Protein AF-A0A3N5UBA2-F1 (afdb_monomer_lite)

Foldseek 3Di:
DDDDPPPQDPQCNPPPCLSVVLVVVLVVVLVVVVVVLVVVLVVCVVVVPCVPVVVPDPDDPVVVVCVSVVVSVVVNVVSVCVSVVCCCVVRVD

Secondary structure (DSSP, 8-state):
---------SS-TT--THHHHHHHHHHHHHHHHHHHHHHHHHHHHHHTTHHHHTTSS---HHHHHHHHHHHHHHHHHHHHHHHHHHHHHHH--

pLDDT: mean 72.82, std 11.84, range [47.38, 89.75]

Radius of gyration: 23.04 Å; chains: 1; bounding box: 69×18×57 Å

Sequence (93 aa):
MPLEARIRVWFNPELKSKNFIIPGLTGVIMMAICSVMTALSVSKEKESGTLEQLISTPITSLELLLGKLLPYLAVGLVDLALVVGAAVLIFDV

Structure (mmCIF, N/CA/C/O backbone):
data_AF-A0A3N5UBA2-F1
#
_entry.id   AF-A0A3N5UBA2-F1
#
loop_
_atom_site.group_PDB
_atom_site.id
_atom_site.type_symbol
_atom_site.label_atom_id
_atom_site.label_alt_id
_atom_site.label_comp_id
_atom_site.label_asym_id
_atom_site.label_entity_id
_atom_site.label_seq_id
_atom_site.pdbx_PDB_ins_code
_atom_site.Cartn_x
_atom_site.Cartn_y
_atom_site.Cartn_z
_atom_site.occupancy
_atom_site.B_iso_or_equiv
_atom_site.auth_seq_id
_atom_site.auth_comp_id
_atom_site.auth_asym_id
_atom_site.auth_atom_id
_atom_site.pdbx_PDB_model_num
ATOM 1 N N . MET A 1 1 ? 45.817 -0.835 -27.855 1.00 47.38 1 MET A N 1
ATOM 2 C CA . MET A 1 1 ? 44.439 -1.175 -28.268 1.00 47.38 1 MET A CA 1
ATOM 3 C C . MET A 1 1 ? 43.509 -0.442 -27.311 1.00 47.38 1 M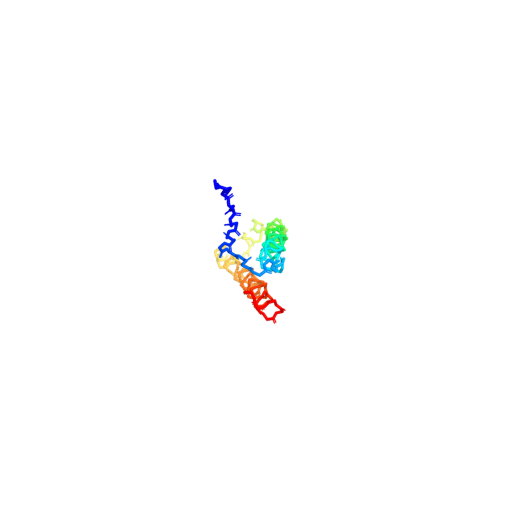ET A C 1
ATOM 5 O O . MET A 1 1 ? 43.641 -0.698 -26.119 1.00 47.38 1 MET A O 1
ATOM 9 N N . PRO A 1 2 ? 42.693 0.534 -27.746 1.00 62.81 2 PRO A N 1
ATOM 10 C CA . PRO A 1 2 ? 41.784 1.215 -26.829 1.00 62.81 2 PRO A CA 1
ATOM 11 C C . PRO A 1 2 ? 40.676 0.244 -26.399 1.00 62.81 2 PRO A C 1
ATOM 13 O O . PRO A 1 2 ? 40.112 -0.473 -27.221 1.00 62.81 2 PRO A O 1
ATOM 16 N N . LEU A 1 3 ? 40.419 0.181 -25.095 1.00 60.91 3 LEU A N 1
ATOM 17 C CA . LEU A 1 3 ? 39.336 -0.602 -24.507 1.00 60.91 3 LEU A CA 1
ATOM 18 C C . LEU A 1 3 ? 38.014 0.136 -24.754 1.00 60.91 3 LEU A C 1
ATOM 20 O O . LEU A 1 3 ? 37.744 1.152 -24.117 1.00 60.91 3 LEU A O 1
ATOM 24 N N . GLU A 1 4 ? 37.191 -0.362 -25.677 1.00 64.06 4 GLU A N 1
ATOM 25 C CA . GLU A 1 4 ? 35.808 0.095 -25.825 1.00 64.06 4 GLU A CA 1
ATOM 26 C C . GLU A 1 4 ? 34.973 -0.448 -24.660 1.00 64.06 4 GLU A C 1
ATOM 28 O O . GLU A 1 4 ? 34.598 -1.623 -24.617 1.00 64.06 4 GLU A O 1
ATOM 33 N N . ALA A 1 5 ? 34.686 0.411 -23.683 1.00 64.31 5 ALA A N 1
ATOM 34 C CA . ALA A 1 5 ? 33.772 0.095 -22.597 1.00 64.31 5 ALA A CA 1
ATOM 35 C C . ALA A 1 5 ? 32.338 -0.006 -23.147 1.00 64.31 5 ALA A C 1
ATOM 37 O O . ALA A 1 5 ? 31.604 0.979 -23.213 1.00 64.31 5 ALA A O 1
ATOM 38 N N . ARG A 1 6 ? 31.917 -1.211 -23.553 1.00 63.12 6 ARG A N 1
ATOM 39 C CA . ARG A 1 6 ? 30.507 -1.491 -23.851 1.00 63.12 6 ARG A CA 1
ATOM 40 C C . ARG A 1 6 ? 29.715 -1.526 -22.546 1.00 63.12 6 ARG A C 1
ATOM 42 O O . ARG A 1 6 ? 29.666 -2.547 -21.862 1.00 63.12 6 ARG A O 1
ATOM 49 N N . ILE A 1 7 ? 29.079 -0.407 -22.212 1.00 65.62 7 ILE A N 1
ATOM 50 C CA . ILE A 1 7 ? 28.117 -0.321 -21.111 1.00 65.62 7 ILE A CA 1
ATOM 51 C C . ILE A 1 7 ? 26.907 -1.181 -21.491 1.00 65.62 7 ILE A C 1
ATOM 53 O O . ILE A 1 7 ? 26.091 -0.803 -22.328 1.00 65.62 7 ILE A O 1
ATOM 57 N N . ARG A 1 8 ? 26.812 -2.380 -20.910 1.00 60.47 8 ARG A N 1
ATOM 58 C CA . ARG A 1 8 ? 25.650 -3.257 -21.062 1.00 60.47 8 ARG A CA 1
ATOM 59 C C . ARG A 1 8 ? 24.716 -2.994 -19.889 1.00 60.47 8 ARG A C 1
ATOM 61 O O . ARG A 1 8 ? 25.044 -3.341 -18.761 1.00 60.47 8 ARG A O 1
ATOM 68 N N . VAL A 1 9 ? 23.575 -2.362 -20.145 1.00 61.47 9 VAL A N 1
ATOM 69 C CA . VAL A 1 9 ? 22.534 -2.134 -19.134 1.00 61.47 9 VAL A CA 1
ATOM 70 C C . VAL A 1 9 ? 21.676 -3.398 -19.051 1.00 61.47 9 VAL A C 1
ATOM 72 O O . VAL A 1 9 ? 20.952 -3.713 -19.989 1.00 61.47 9 VAL A O 1
ATOM 75 N N . TRP A 1 10 ? 21.786 -4.155 -17.955 1.00 61.50 10 TRP A N 1
ATOM 76 C CA . TRP A 1 10 ? 21.110 -5.457 -17.810 1.00 61.50 10 TRP A CA 1
ATOM 77 C C . TRP A 1 10 ? 19.601 -5.327 -17.559 1.00 61.50 10 TRP A C 1
ATOM 79 O O . TRP A 1 10 ? 18.841 -6.184 -17.989 1.00 61.50 10 TRP A O 1
ATOM 89 N N . PHE A 1 11 ? 19.165 -4.246 -16.905 1.00 56.66 11 PHE A N 1
ATOM 90 C CA . PHE A 1 11 ? 17.769 -4.053 -16.487 1.00 56.66 11 PHE A CA 1
ATOM 91 C C . PHE A 1 11 ? 16.919 -3.204 -17.451 1.00 56.66 11 PHE A C 1
ATOM 93 O O . PHE A 1 11 ? 15.719 -3.073 -17.235 1.00 56.66 11 PHE A O 1
ATOM 100 N N . ASN A 1 12 ? 17.508 -2.635 -18.515 1.00 61.94 12 ASN A N 1
ATOM 101 C CA . ASN A 1 12 ? 16.775 -1.910 -19.564 1.00 61.94 12 ASN A CA 1
ATOM 102 C C . ASN A 1 12 ? 17.636 -1.706 -20.832 1.00 61.94 12 ASN A C 1
ATOM 104 O O . ASN A 1 12 ? 18.130 -0.600 -21.076 1.00 61.94 12 ASN A O 1
ATOM 108 N N . PRO A 1 13 ? 17.859 -2.760 -21.635 1.00 58.91 13 PRO A N 1
ATOM 109 C CA . PRO A 1 13 ? 18.698 -2.678 -22.830 1.00 58.91 13 PRO A CA 1
ATOM 110 C C . PRO A 1 13 ? 18.146 -1.727 -23.909 1.00 58.91 13 PRO A C 1
ATOM 112 O O . PRO A 1 13 ? 18.919 -1.247 -24.732 1.00 58.91 13 PRO A O 1
ATOM 115 N N . GLU A 1 14 ? 16.844 -1.413 -23.879 1.00 62.78 14 GLU A N 1
ATOM 116 C CA . GLU A 1 14 ? 16.189 -0.445 -24.776 1.00 62.78 14 GLU A CA 1
ATOM 117 C C . GLU A 1 14 ? 16.132 0.988 -24.206 1.00 62.78 14 GLU A C 1
ATOM 119 O O . GLU A 1 14 ? 15.600 1.879 -24.863 1.00 62.78 14 GLU A O 1
ATOM 124 N N . LEU A 1 15 ? 16.642 1.225 -22.986 1.00 60.00 15 LEU A N 1
ATOM 125 C CA . LEU A 1 15 ? 16.587 2.519 -22.280 1.00 60.00 15 LEU A CA 1
ATOM 126 C C . LEU A 1 15 ? 15.180 3.155 -22.243 1.00 60.00 15 LEU A C 1
ATOM 128 O O . LEU A 1 15 ? 15.035 4.376 -22.169 1.00 60.00 15 LEU A O 1
ATOM 132 N N . LYS A 1 16 ? 14.115 2.342 -22.247 1.00 63.41 16 LYS A N 1
ATOM 133 C CA . LYS A 1 16 ? 12.737 2.834 -22.124 1.00 63.41 16 LYS A CA 1
ATOM 134 C C . LYS A 1 16 ? 12.522 3.391 -20.718 1.00 63.41 16 LYS A C 1
ATOM 136 O O . LYS A 1 16 ? 12.369 2.624 -19.769 1.00 63.41 16 LYS A O 1
ATOM 141 N N . SER A 1 17 ? 12.485 4.717 -20.572 1.00 65.31 17 SER A N 1
ATOM 142 C CA . SER A 1 17 ? 12.294 5.417 -19.284 1.00 65.31 17 SER A CA 1
ATOM 143 C C . SER A 1 17 ? 11.048 4.948 -18.521 1.00 65.31 17 SER A C 1
ATOM 145 O O . SER A 1 17 ? 11.009 4.988 -17.292 1.00 65.31 17 SER A O 1
ATOM 147 N N . LYS A 1 18 ? 10.065 4.430 -19.264 1.00 67.06 18 LYS A N 1
ATOM 148 C CA . LYS A 1 18 ? 8.841 3.784 -18.795 1.00 67.06 18 LYS A CA 1
ATOM 149 C C . LYS A 1 18 ? 9.091 2.726 -17.700 1.00 67.06 18 LYS A C 1
ATOM 151 O O . LYS A 1 18 ? 8.465 2.799 -16.650 1.00 67.06 18 LYS A O 1
ATOM 156 N N . ASN A 1 19 ? 10.075 1.838 -17.873 1.00 67.06 19 ASN A N 1
ATOM 157 C CA . ASN A 1 19 ? 10.345 0.738 -16.929 1.00 67.06 19 ASN A CA 1
ATOM 158 C C . ASN A 1 19 ? 11.053 1.179 -15.635 1.00 67.06 19 ASN A C 1
ATOM 160 O O . ASN A 1 19 ? 11.127 0.402 -14.690 1.00 67.06 19 ASN A O 1
ATOM 164 N N . PHE A 1 20 ? 11.568 2.412 -15.574 1.00 69.69 20 PHE A N 1
ATOM 165 C CA . PHE A 1 20 ? 12.184 2.965 -14.361 1.00 69.69 20 PHE A CA 1
ATOM 166 C C . PHE A 1 20 ? 11.242 3.900 -13.606 1.00 69.69 20 PHE A C 1
ATOM 168 O O . PHE A 1 20 ? 11.147 3.835 -12.384 1.00 69.69 20 PHE A O 1
ATOM 175 N N . ILE A 1 21 ? 10.551 4.780 -14.331 1.00 76.44 21 ILE A N 1
ATOM 176 C CA . ILE A 1 21 ? 9.735 5.836 -13.723 1.00 76.44 21 ILE A CA 1
ATOM 177 C C . ILE A 1 21 ? 8.437 5.261 -13.165 1.00 76.44 21 ILE A C 1
ATOM 179 O O . ILE A 1 21 ? 7.997 5.670 -12.094 1.00 76.44 21 ILE A O 1
ATOM 183 N N . ILE A 1 22 ? 7.831 4.303 -13.866 1.00 78.94 22 ILE A N 1
ATOM 184 C CA . ILE A 1 22 ? 6.494 3.822 -13.519 1.00 78.94 22 ILE A CA 1
ATOM 185 C C . ILE A 1 22 ? 6.480 3.057 -12.205 1.00 78.94 22 ILE A C 1
ATOM 187 O O . ILE A 1 22 ? 5.687 3.460 -11.364 1.00 78.94 22 ILE A O 1
ATOM 191 N N . PRO A 1 23 ? 7.357 2.061 -11.960 1.00 77.94 23 PRO A N 1
ATOM 192 C CA . PRO A 1 23 ? 7.377 1.362 -10.674 1.00 77.94 23 PRO A CA 1
ATOM 193 C C . PRO A 1 23 ? 7.640 2.310 -9.499 1.00 77.94 23 PRO A C 1
ATOM 195 O O . PRO A 1 23 ? 7.049 2.169 -8.429 1.00 77.94 23 PRO A O 1
ATOM 198 N N . GLY A 1 24 ? 8.508 3.309 -9.703 1.00 81.94 24 GLY A N 1
ATOM 199 C CA . GLY A 1 24 ? 8.779 4.336 -8.699 1.00 81.94 24 GLY A CA 1
ATOM 200 C C . GLY A 1 24 ?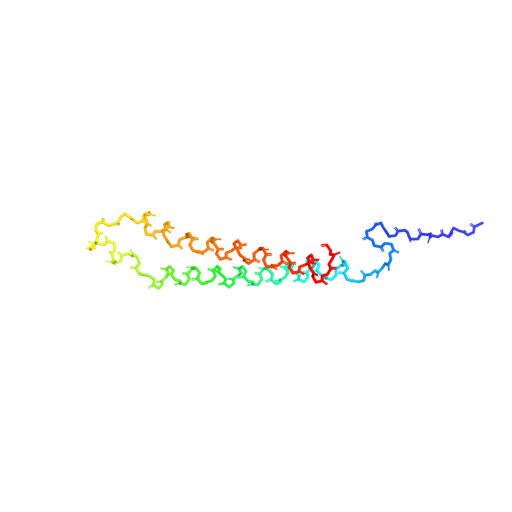 7.545 5.187 -8.403 1.00 81.94 24 GLY A C 1
ATOM 201 O O . GLY A 1 24 ? 7.212 5.413 -7.241 1.00 81.94 24 GLY A O 1
ATOM 202 N N . LEU A 1 25 ? 6.831 5.620 -9.443 1.00 83.56 25 LEU A N 1
ATOM 203 C CA . LEU A 1 25 ? 5.643 6.451 -9.295 1.00 83.56 25 LEU A CA 1
ATOM 204 C C . LEU A 1 25 ? 4.466 5.676 -8.688 1.00 83.56 25 LEU A C 1
ATOM 206 O O . LEU A 1 25 ? 3.802 6.215 -7.806 1.00 83.56 25 LEU A O 1
ATOM 210 N N . THR A 1 26 ? 4.227 4.418 -9.081 1.00 82.94 26 THR A N 1
ATOM 211 C CA . THR A 1 26 ? 3.202 3.582 -8.433 1.00 82.94 26 THR A CA 1
ATOM 212 C C . THR A 1 26 ? 3.519 3.348 -6.965 1.00 82.94 26 THR A C 1
ATOM 214 O O . THR A 1 26 ? 2.609 3.442 -6.149 1.00 82.94 26 THR A O 1
ATOM 217 N N . GLY A 1 27 ? 4.788 3.146 -6.598 1.00 84.00 27 GLY A N 1
ATOM 218 C CA . GLY A 1 27 ? 5.198 3.057 -5.195 1.00 84.00 27 GLY A CA 1
ATOM 219 C C . GLY A 1 27 ? 4.870 4.323 -4.395 1.00 84.00 27 GLY A C 1
ATOM 220 O O . GLY A 1 27 ? 4.297 4.239 -3.310 1.00 84.00 27 GLY A O 1
ATOM 221 N N . VAL A 1 28 ? 5.166 5.505 -4.945 1.00 87.56 28 VAL A N 1
ATOM 222 C CA . VAL A 1 28 ? 4.859 6.793 -4.293 1.00 87.56 28 VAL A CA 1
ATOM 223 C C . VAL A 1 28 ? 3.352 7.014 -4.163 1.00 87.56 28 VAL A C 1
ATOM 225 O O . VAL A 1 28 ? 2.885 7.416 -3.098 1.00 87.56 28 VAL A O 1
ATOM 228 N N . ILE A 1 29 ? 2.584 6.730 -5.218 1.00 86.19 29 ILE A N 1
ATOM 229 C CA . ILE A 1 29 ? 1.120 6.850 -5.201 1.00 86.19 29 ILE A CA 1
ATOM 230 C C . ILE A 1 29 ? 0.532 5.914 -4.145 1.00 86.19 29 ILE A C 1
ATOM 232 O O . ILE A 1 29 ? -0.262 6.349 -3.315 1.00 86.19 29 ILE A O 1
ATOM 236 N N . MET A 1 30 ? 0.974 4.658 -4.118 1.00 85.62 30 MET A N 1
ATOM 237 C CA . MET A 1 30 ? 0.493 3.676 -3.154 1.00 85.62 30 MET A CA 1
ATOM 238 C C . MET A 1 30 ? 0.827 4.091 -1.716 1.00 85.62 30 MET A C 1
ATOM 240 O O . MET A 1 30 ? -0.010 4.002 -0.823 1.00 85.62 30 MET A O 1
ATOM 244 N N . MET A 1 31 ? 2.027 4.627 -1.488 1.00 88.19 31 MET A N 1
ATOM 245 C CA . MET A 1 31 ? 2.433 5.142 -0.182 1.00 88.19 31 MET A CA 1
ATOM 246 C C . MET A 1 31 ? 1.571 6.336 0.260 1.00 88.19 31 MET A C 1
ATOM 248 O O . MET A 1 31 ? 1.184 6.415 1.428 1.00 88.19 31 MET A O 1
ATOM 252 N N . ALA A 1 32 ? 1.215 7.233 -0.664 1.00 89.69 32 ALA A N 1
ATOM 253 C CA . ALA A 1 3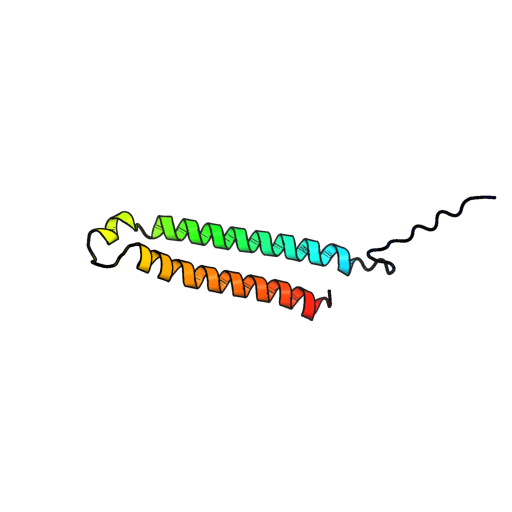2 ? 0.312 8.346 -0.386 1.00 89.69 32 ALA A CA 1
ATOM 254 C C . ALA A 1 32 ? -1.104 7.862 -0.027 1.00 89.69 32 ALA A C 1
ATOM 256 O O . ALA A 1 32 ? -1.672 8.321 0.965 1.00 89.69 32 ALA A O 1
ATOM 257 N N . ILE A 1 33 ? -1.655 6.898 -0.771 1.00 85.88 33 ILE A N 1
ATOM 258 C CA . ILE A 1 33 ? -2.996 6.358 -0.504 1.00 85.88 33 ILE A CA 1
ATOM 259 C C . ILE A 1 33 ? -3.022 5.593 0.825 1.00 85.88 33 ILE A C 1
ATOM 261 O O . ILE A 1 33 ? -3.883 5.859 1.666 1.00 85.88 33 ILE A O 1
ATOM 265 N N . CYS A 1 34 ? -2.029 4.737 1.083 1.00 85.94 34 CYS A N 1
ATOM 266 C CA . C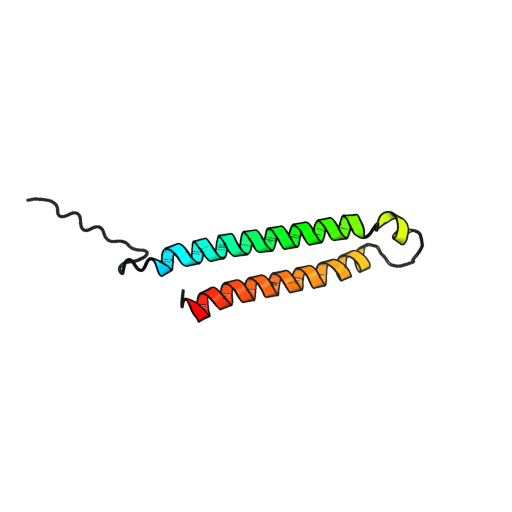YS A 1 34 ? -1.854 4.058 2.370 1.00 85.94 34 CYS A CA 1
ATOM 267 C C . CYS A 1 34 ? -1.782 5.047 3.542 1.00 85.94 34 CYS A C 1
ATOM 269 O O . CYS A 1 34 ? -2.375 4.802 4.597 1.00 85.94 34 CYS A O 1
ATOM 271 N N . SER A 1 35 ? -1.091 6.179 3.371 1.00 89.75 35 SER A N 1
ATOM 272 C CA . SER A 1 35 ? -1.013 7.226 4.394 1.00 89.75 35 SER A CA 1
ATOM 273 C C . SER A 1 35 ? -2.388 7.824 4.698 1.00 89.75 35 SER A C 1
ATOM 275 O O . SER A 1 35 ? -2.776 7.901 5.866 1.00 89.75 35 SER A O 1
ATOM 277 N N . VAL A 1 36 ? -3.163 8.166 3.665 1.00 88.25 36 VAL A N 1
ATOM 278 C CA . VAL A 1 36 ? -4.523 8.702 3.825 1.00 88.25 36 VAL A CA 1
ATOM 279 C C . VAL A 1 36 ? -5.449 7.669 4.467 1.00 88.25 36 VAL A C 1
ATOM 281 O O . VAL A 1 36 ? -6.163 7.995 5.413 1.00 88.25 36 VAL A O 1
ATOM 284 N N . MET A 1 37 ? -5.410 6.411 4.023 1.00 85.00 37 MET A N 1
ATOM 285 C CA . MET A 1 37 ? -6.196 5.330 4.624 1.00 85.00 37 MET A CA 1
ATOM 286 C C . MET A 1 37 ? -5.874 5.137 6.108 1.00 85.00 37 MET A C 1
ATOM 288 O O . MET A 1 37 ? -6.786 5.019 6.927 1.00 85.00 37 MET A O 1
ATOM 292 N N . THR A 1 38 ? -4.589 5.155 6.465 1.00 84.38 38 THR A N 1
ATOM 293 C CA . THR A 1 38 ? -4.135 5.038 7.856 1.00 84.38 38 THR A CA 1
ATOM 294 C C . THR A 1 38 ? -4.622 6.222 8.687 1.00 84.38 38 THR A C 1
ATOM 296 O O . THR A 1 38 ? -5.183 6.030 9.764 1.00 84.38 38 THR A O 1
ATOM 299 N N . ALA A 1 39 ? -4.481 7.446 8.169 1.00 85.12 39 ALA A N 1
ATOM 300 C CA . ALA A 1 39 ? -4.967 8.653 8.829 1.00 85.12 39 ALA A CA 1
ATOM 301 C C . ALA A 1 39 ? -6.486 8.604 9.062 1.00 85.12 39 ALA A C 1
ATOM 303 O O . ALA A 1 39 ? -6.950 8.923 10.155 1.00 85.12 39 ALA A O 1
ATOM 304 N N . LEU A 1 40 ? -7.260 8.135 8.079 1.00 82.06 40 LEU A N 1
ATOM 305 C CA . LEU A 1 40 ? -8.705 7.943 8.207 1.00 82.06 40 LEU A CA 1
ATOM 306 C C . LEU A 1 40 ? -9.061 6.844 9.213 1.00 82.06 40 LEU A C 1
ATOM 308 O O . LEU A 1 40 ? -10.042 6.988 9.938 1.00 82.06 40 LEU A O 1
ATOM 312 N N . SER A 1 41 ? -8.294 5.754 9.276 1.00 78.94 41 SER A N 1
ATOM 313 C CA . SER A 1 41 ? -8.490 4.693 10.272 1.00 78.94 41 SER A CA 1
ATOM 314 C C . SER A 1 41 ? -8.279 5.230 11.688 1.00 78.94 41 SER A C 1
ATOM 316 O O . SER A 1 41 ? -9.163 5.108 12.534 1.00 78.94 41 SER A O 1
ATOM 318 N N . VAL A 1 42 ? -7.153 5.910 11.923 1.00 79.12 42 VAL A N 1
ATOM 319 C CA . VAL A 1 42 ? -6.814 6.506 13.224 1.00 79.12 42 VAL A CA 1
ATOM 320 C C . VAL A 1 42 ? -7.806 7.608 13.610 1.00 79.12 42 VAL A C 1
ATOM 322 O O . VAL A 1 42 ? -8.243 7.672 14.759 1.00 79.12 42 VAL A O 1
ATOM 325 N N . SER A 1 43 ? -8.207 8.460 12.659 1.00 75.31 43 SER A N 1
ATOM 326 C CA . SER A 1 43 ? -9.192 9.519 12.904 1.00 75.31 43 SER A CA 1
ATOM 327 C C . SER A 1 43 ? -10.544 8.935 13.293 1.00 75.31 43 SER A C 1
ATOM 329 O O . SER A 1 43 ? -11.115 9.360 14.290 1.00 75.31 43 SER A O 1
ATOM 331 N N . LYS A 1 44 ? -11.034 7.909 12.582 1.00 69.06 44 LYS A N 1
ATOM 332 C CA . LYS A 1 44 ? -12.305 7.266 12.938 1.00 69.06 44 LYS A CA 1
ATOM 333 C C . LYS A 1 44 ? -12.242 6.491 14.247 1.00 69.06 44 LYS A C 1
ATOM 335 O O . LYS A 1 44 ? -13.294 6.261 14.835 1.00 69.06 44 LYS A O 1
ATOM 340 N N . GLU A 1 45 ? -11.079 6.026 14.695 1.00 65.19 45 GLU A N 1
ATOM 341 C CA . GLU A 1 45 ? -10.934 5.475 16.049 1.00 65.19 45 GLU A CA 1
ATOM 342 C C . GLU A 1 45 ? -11.039 6.561 17.117 1.00 65.19 45 GLU A C 1
ATOM 344 O O . GLU A 1 45 ? -11.758 6.372 18.097 1.00 65.19 45 GLU A O 1
ATOM 349 N N . LYS A 1 46 ? -10.407 7.720 16.896 1.00 61.78 46 LYS A N 1
ATOM 350 C CA . LYS A 1 46 ? -10.553 8.881 17.786 1.00 61.78 46 LYS A CA 1
ATOM 351 C C . LYS A 1 46 ? -11.980 9.429 17.818 1.00 61.78 46 LYS A C 1
ATOM 353 O O . LYS A 1 46 ? -12.449 9.819 18.879 1.00 61.78 46 LYS A O 1
ATOM 358 N N . GLU A 1 47 ? -12.658 9.452 16.675 1.00 57.75 47 GLU A N 1
ATOM 359 C CA . GLU A 1 47 ? -14.014 9.991 16.526 1.00 57.75 47 GLU A CA 1
ATOM 360 C C . GLU A 1 47 ? -15.091 9.024 17.037 1.00 57.75 47 GLU A C 1
ATOM 362 O O . GLU A 1 47 ? -16.132 9.460 17.515 1.00 57.75 47 GLU A O 1
ATOM 367 N N . SER A 1 48 ? -14.840 7.707 17.002 1.00 59.59 48 SER A N 1
ATOM 368 C CA . SER A 1 48 ? -15.814 6.713 17.472 1.00 59.59 48 SER A CA 1
ATOM 369 C C . SER A 1 48 ? -16.060 6.732 18.979 1.00 59.59 48 SER A C 1
ATOM 371 O O . SER A 1 48 ? -17.000 6.067 19.396 1.00 59.59 48 SER A O 1
ATOM 373 N N . GLY A 1 49 ? -15.254 7.424 19.798 1.00 53.78 49 GLY A N 1
ATOM 374 C CA . GLY A 1 49 ? -15.519 7.521 21.240 1.00 53.78 49 GLY A CA 1
ATOM 375 C C . GLY A 1 49 ? -15.783 6.158 21.902 1.00 53.78 49 GLY A C 1
ATOM 376 O O . GLY A 1 49 ? -16.604 6.055 22.810 1.00 53.78 49 GLY A O 1
ATOM 377 N N . THR A 1 50 ? -15.123 5.088 21.427 1.00 58.03 50 THR A N 1
ATOM 378 C CA . THR A 1 50 ? -15.429 3.678 21.753 1.00 58.03 50 THR A CA 1
ATOM 379 C C . THR A 1 50 ? -15.321 3.363 23.249 1.00 58.03 50 THR A C 1
ATOM 381 O O . THR A 1 50 ? -15.729 2.290 23.674 1.00 58.03 50 THR A O 1
ATOM 384 N N . LEU A 1 51 ? -14.798 4.278 24.069 1.00 52.28 51 LEU A N 1
ATOM 385 C CA . LEU A 1 51 ? -14.754 4.123 25.519 1.00 52.28 51 LEU A CA 1
ATOM 386 C C . LEU A 1 51 ? -16.123 4.364 26.188 1.00 52.28 51 LEU A C 1
ATOM 388 O O . LEU A 1 51 ? -16.425 3.720 27.187 1.00 52.28 51 LEU A O 1
ATOM 392 N N . GLU A 1 52 ? -16.965 5.246 25.639 1.00 53.34 52 GLU A N 1
ATOM 393 C CA . GLU A 1 52 ? -18.233 5.656 26.270 1.00 53.34 52 GLU A CA 1
ATOM 394 C C . GLU A 1 52 ? -19.412 4.765 25.846 1.00 53.34 52 GLU A C 1
ATOM 396 O O . GLU A 1 52 ? -20.279 4.434 26.654 1.00 53.34 52 GLU A O 1
ATOM 401 N N . GLN A 1 53 ? -19.414 4.288 24.597 1.00 48.75 53 GLN A N 1
ATOM 402 C CA . GLN A 1 53 ? -20.490 3.449 24.050 1.00 48.75 53 GLN A CA 1
ATOM 403 C C . GLN A 1 53 ? -20.385 1.967 24.478 1.00 48.75 53 GLN A C 1
ATOM 405 O O . GLN A 1 53 ? -21.370 1.225 24.445 1.00 48.75 53 GLN A O 1
ATOM 410 N N . LEU A 1 54 ? -19.206 1.539 24.947 1.00 52.31 54 LEU A N 1
ATOM 411 C CA . LEU A 1 54 ? -18.955 0.181 25.444 1.00 52.31 54 LEU A CA 1
ATOM 412 C C . LEU A 1 54 ? -19.609 -0.101 26.807 1.00 52.31 54 LEU A C 1
ATOM 414 O O . LEU A 1 54 ? -19.846 -1.252 27.153 1.00 52.31 54 LEU A O 1
ATOM 418 N N . ILE A 1 55 ? -19.911 0.945 27.580 1.00 55.34 55 ILE A N 1
ATOM 419 C CA . ILE A 1 55 ? -20.500 0.817 28.922 1.00 55.34 55 ILE A CA 1
ATOM 420 C C . ILE A 1 55 ? -22.007 0.499 28.835 1.00 55.34 55 ILE A C 1
ATOM 422 O O . ILE A 1 55 ? -22.587 -0.032 29.778 1.00 55.34 55 ILE A O 1
ATOM 426 N N . SER A 1 56 ? -22.647 0.780 27.692 1.00 50.50 56 SER A N 1
ATOM 427 C CA . SER A 1 56 ? -24.111 0.771 27.543 1.00 50.50 56 SER A CA 1
ATOM 428 C C . SER A 1 56 ? -24.672 -0.338 26.637 1.00 50.50 56 SER A C 1
ATOM 430 O O . SER A 1 56 ? -25.894 -0.449 26.520 1.00 50.50 56 SER A O 1
ATOM 432 N N . THR A 1 57 ? -23.839 -1.160 25.989 1.00 57.59 57 THR A N 1
ATOM 433 C CA . THR A 1 57 ? -24.307 -2.165 25.010 1.00 57.59 57 THR A CA 1
ATOM 434 C C . THR A 1 57 ? -23.567 -3.496 25.184 1.00 57.59 57 THR A C 1
ATOM 436 O O . THR A 1 57 ? -22.341 -3.480 25.251 1.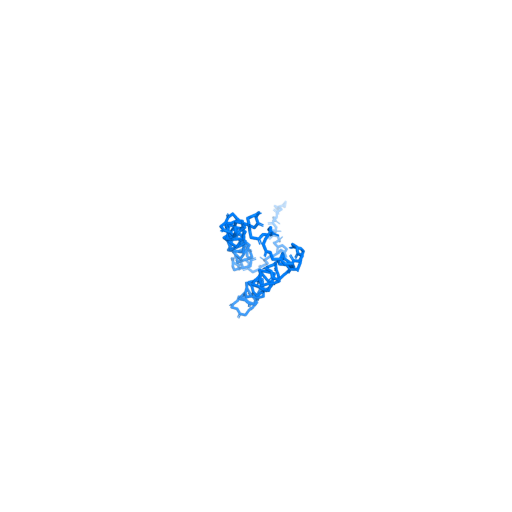00 57.59 57 THR A O 1
ATOM 439 N N . PRO A 1 58 ? -24.252 -4.659 25.220 1.00 58.16 58 PRO A N 1
ATOM 440 C CA . PRO A 1 58 ? -23.629 -5.965 25.449 1.00 58.16 58 PRO A CA 1
ATOM 441 C C . PRO A 1 58 ? -23.005 -6.534 24.158 1.00 58.16 58 PRO A C 1
ATOM 443 O O . PRO A 1 58 ? -23.260 -7.678 23.796 1.00 58.16 58 PRO A O 1
ATOM 446 N N . ILE A 1 59 ? -22.230 -5.726 23.426 1.00 61.03 59 ILE A N 1
ATOM 447 C CA . ILE A 1 59 ? -21.466 -6.163 22.247 1.00 61.03 59 ILE A CA 1
ATOM 448 C C . ILE A 1 59 ? -19.980 -6.107 22.599 1.00 61.03 59 ILE A C 1
ATOM 450 O O . ILE A 1 59 ? -19.473 -5.083 23.057 1.00 61.03 59 ILE A O 1
ATOM 454 N N . THR A 1 60 ? -19.278 -7.218 22.390 1.00 67.00 60 THR A N 1
ATOM 455 C CA . THR A 1 60 ? -17.856 -7.354 22.722 1.00 67.00 60 THR A CA 1
ATOM 456 C C . THR A 1 60 ? -17.023 -6.380 21.884 1.00 67.00 60 THR A C 1
ATOM 458 O O . THR A 1 60 ? -17.181 -6.326 20.664 1.00 67.00 60 THR A O 1
ATOM 461 N N . SER A 1 61 ? -16.076 -5.650 22.490 1.00 68.25 61 SER A N 1
ATOM 462 C CA . SER A 1 61 ? -15.210 -4.688 21.773 1.00 68.25 61 SER A CA 1
ATOM 463 C C . SER A 1 61 ? -14.511 -5.298 20.558 1.00 68.25 61 SER A C 1
ATOM 465 O O . SER A 1 61 ? -14.293 -4.614 19.563 1.00 68.25 61 SER A O 1
ATOM 467 N N . LEU A 1 62 ? -14.184 -6.593 20.632 1.00 69.19 62 LEU A N 1
ATOM 468 C CA . LEU A 1 62 ? -13.560 -7.353 19.552 1.00 69.19 62 LEU A CA 1
ATOM 469 C C . LEU A 1 62 ? -14.460 -7.506 18.319 1.00 69.19 62 LEU A C 1
ATOM 471 O O . LEU A 1 62 ? -13.955 -7.381 17.210 1.00 69.19 62 LEU A O 1
ATOM 475 N N . GLU A 1 63 ? -15.768 -7.733 18.476 1.00 74.50 63 GLU A N 1
ATOM 476 C CA . GLU A 1 63 ? -16.696 -7.827 17.335 1.00 74.50 63 GLU A CA 1
ATOM 477 C C . GLU A 1 63 ? -16.851 -6.479 16.632 1.00 74.50 63 GLU A C 1
ATOM 479 O O . GLU A 1 63 ? -16.862 -6.413 15.403 1.00 74.50 63 GLU A O 1
ATOM 484 N N . LEU A 1 64 ? -16.903 -5.391 17.403 1.00 71.94 64 LEU A N 1
ATOM 485 C CA . LEU A 1 64 ? -17.012 -4.039 16.861 1.00 71.94 64 LEU A CA 1
ATOM 486 C C . LEU A 1 64 ? -15.713 -3.609 16.158 1.00 71.94 64 LEU A C 1
ATOM 488 O O . LEU A 1 64 ? -15.755 -3.012 15.080 1.00 71.94 64 LEU A O 1
ATOM 492 N N . LEU A 1 65 ? -14.559 -3.978 16.722 1.00 74.19 65 LEU A N 1
ATOM 493 C CA . LEU A 1 65 ? -13.247 -3.770 16.110 1.00 74.19 65 LEU A CA 1
ATOM 494 C C . LEU A 1 65 ? -13.107 -4.568 14.806 1.00 74.19 65 LEU A C 1
ATOM 496 O O . LEU A 1 65 ? -12.718 -4.006 13.784 1.00 74.19 65 LEU A O 1
ATOM 500 N N . LEU A 1 66 ? -13.464 -5.857 14.817 1.00 75.19 66 LEU A N 1
ATOM 501 C CA . LEU A 1 66 ? -13.405 -6.726 13.639 1.00 75.19 66 LEU A CA 1
ATOM 502 C C . LEU A 1 66 ? -14.346 -6.242 12.534 1.00 75.19 66 LEU A C 1
ATOM 504 O O . LEU A 1 66 ? -13.922 -6.148 11.384 1.00 75.19 66 LEU A O 1
ATOM 508 N N . GLY A 1 67 ? -15.580 -5.860 12.877 1.00 76.12 67 GLY A N 1
ATOM 509 C CA . GLY A 1 67 ? -16.549 -5.308 11.927 1.00 76.12 67 GLY A CA 1
ATOM 510 C C . GLY A 1 67 ? -16.096 -3.993 11.288 1.00 76.12 67 GLY A C 1
ATOM 511 O O . GLY A 1 67 ? -16.474 -3.700 10.156 1.00 76.12 67 GLY A O 1
ATOM 512 N N . LYS A 1 68 ? -15.245 -3.220 11.973 1.00 74.44 68 LYS A N 1
ATOM 513 C CA . LYS A 1 68 ? -14.663 -1.978 11.450 1.00 74.44 68 LYS A CA 1
ATOM 514 C C . LYS A 1 68 ? -13.378 -2.222 10.660 1.00 74.44 68 LYS A C 1
ATOM 516 O O . LYS A 1 68 ? -13.204 -1.607 9.618 1.00 74.44 68 LYS A O 1
ATOM 521 N N . LEU A 1 69 ? -12.507 -3.131 11.095 1.00 77.06 69 LEU A N 1
ATOM 522 C CA . LEU A 1 69 ? -11.263 -3.479 10.395 1.00 77.06 69 LEU A CA 1
ATOM 523 C C . LEU A 1 69 ? -11.515 -4.163 9.046 1.00 77.06 69 LEU A C 1
ATOM 525 O O . LEU A 1 69 ? -10.791 -3.899 8.089 1.00 77.06 69 LEU A O 1
ATOM 529 N N . LEU A 1 70 ? -12.552 -5.001 8.950 1.00 83.44 70 LEU A N 1
ATOM 530 C CA . LEU A 1 70 ? -12.905 -5.725 7.725 1.00 83.44 70 LEU A CA 1
ATOM 531 C C . LEU A 1 70 ? -13.093 -4.810 6.496 1.00 83.44 70 LEU A C 1
ATOM 533 O O . LEU A 1 70 ? -12.447 -5.061 5.477 1.00 83.44 70 LEU A O 1
ATOM 537 N N . PRO A 1 71 ? -13.912 -3.738 6.550 1.00 82.44 71 PRO A N 1
ATOM 538 C CA . PRO A 1 71 ? -14.065 -2.829 5.418 1.00 82.44 71 PRO A CA 1
ATOM 539 C C . PRO A 1 71 ? -12.783 -2.050 5.104 1.00 82.44 71 PRO A C 1
ATOM 541 O O . PRO A 1 71 ? -12.510 -1.814 3.932 1.00 82.44 71 PRO A O 1
ATOM 544 N N . TYR A 1 72 ? -11.956 -1.696 6.094 1.00 78.75 72 TYR A N 1
ATOM 545 C CA . TYR A 1 72 ? -10.657 -1.063 5.818 1.00 78.75 72 TYR A CA 1
ATOM 546 C C . TYR A 1 72 ? -9.701 -2.002 5.082 1.00 78.75 72 TYR A C 1
ATOM 548 O O . TYR A 1 72 ? -9.043 -1.587 4.129 1.00 78.75 72 TYR A O 1
ATOM 556 N N . LEU A 1 73 ? -9.661 -3.273 5.485 1.00 82.75 73 LEU A N 1
ATOM 557 C CA . LEU A 1 73 ? -8.851 -4.293 4.830 1.00 82.75 73 LEU A CA 1
ATOM 558 C C . LEU A 1 73 ? -9.341 -4.546 3.397 1.00 82.75 73 LEU A C 1
ATOM 560 O O . LEU A 1 73 ? -8.529 -4.620 2.478 1.00 82.75 73 LEU A O 1
ATOM 564 N N . ALA A 1 74 ? -10.659 -4.583 3.182 1.00 87.50 74 ALA A N 1
ATOM 565 C CA . ALA A 1 74 ? -11.247 -4.691 1.849 1.00 87.50 74 ALA A CA 1
ATOM 566 C C . ALA A 1 74 ? -10.862 -3.508 0.945 1.00 87.50 74 ALA A C 1
ATOM 568 O O . ALA A 1 74 ? -10.444 -3.724 -0.189 1.00 87.50 74 ALA A O 1
ATOM 569 N N . VAL A 1 75 ? -10.934 -2.269 1.447 1.00 84.94 75 VAL A N 1
ATOM 570 C CA . VAL A 1 75 ? -10.509 -1.083 0.682 1.00 84.94 75 VAL A CA 1
ATOM 571 C C . VAL A 1 75 ? -9.017 -1.153 0.344 1.00 84.94 75 VAL A C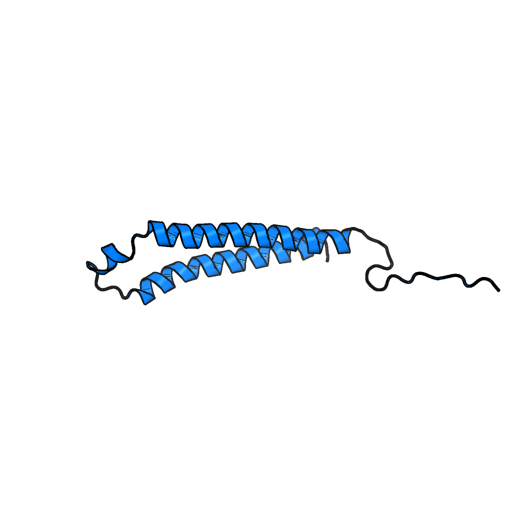 1
ATOM 573 O O . VAL A 1 75 ? -8.647 -0.844 -0.783 1.00 84.94 75 VAL A O 1
ATOM 576 N N . GLY A 1 76 ? -8.168 -1.617 1.267 1.00 83.38 76 GLY A N 1
ATOM 577 C CA . GLY A 1 76 ? -6.726 -1.735 1.026 1.00 83.38 76 GLY A CA 1
ATOM 578 C C . GLY A 1 76 ? -6.385 -2.787 -0.033 1.00 83.38 76 GLY A C 1
ATOM 579 O O . GLY A 1 76 ? -5.514 -2.569 -0.871 1.00 83.38 76 GLY A O 1
ATOM 580 N N . LEU A 1 77 ? -7.110 -3.909 -0.045 1.00 86.94 77 LEU A N 1
ATOM 581 C CA . LEU A 1 77 ? -6.979 -4.925 -1.093 1.00 86.94 77 LEU A CA 1
ATOM 582 C C . LEU A 1 77 ? -7.437 -4.405 -2.460 1.00 86.94 77 LEU A C 1
ATOM 584 O O . LEU A 1 77 ? -6.788 -4.689 -3.465 1.00 86.94 77 LEU A O 1
ATOM 588 N N . VAL A 1 78 ? -8.531 -3.639 -2.500 1.00 89.38 78 VAL A N 1
ATOM 589 C CA . VAL A 1 78 ? -9.016 -3.003 -3.733 1.00 89.38 78 VAL A CA 1
ATOM 590 C C . VAL A 1 78 ? -7.996 -1.996 -4.254 1.00 89.38 78 VAL A C 1
ATOM 592 O O . VAL A 1 78 ? -7.701 -2.014 -5.444 1.00 89.38 78 VAL A O 1
ATOM 595 N N . ASP A 1 79 ? -7.421 -1.169 -3.382 1.00 84.94 79 ASP A N 1
ATOM 596 C CA . ASP A 1 79 ? -6.398 -0.191 -3.759 1.00 84.94 79 ASP A CA 1
ATOM 597 C C . ASP A 1 79 ? -5.157 -0.866 -4.357 1.00 84.94 79 ASP A C 1
ATOM 599 O O . ASP A 1 79 ? -4.730 -0.532 -5.463 1.00 84.94 79 ASP A O 1
ATOM 603 N N . LEU A 1 80 ? -4.647 -1.907 -3.690 1.00 84.88 80 LEU A N 1
ATOM 604 C CA . LEU A 1 80 ? -3.524 -2.700 -4.184 1.00 84.88 80 LEU A CA 1
ATOM 605 C C . LEU A 1 80 ? -3.825 -3.311 -5.556 1.00 84.88 80 LEU A C 1
ATOM 607 O O . LEU A 1 80 ? -3.003 -3.214 -6.469 1.00 84.88 80 LEU A O 1
ATOM 611 N N . ALA A 1 81 ? -5.007 -3.906 -5.727 1.00 89.38 81 ALA A N 1
ATOM 612 C CA . ALA A 1 81 ? -5.420 -4.483 -7.002 1.00 89.38 81 ALA A CA 1
ATOM 613 C C . ALA A 1 81 ? -5.536 -3.424 -8.110 1.00 89.38 81 ALA A C 1
ATOM 615 O O . ALA A 1 81 ? -5.170 -3.693 -9.253 1.00 89.38 81 ALA A O 1
ATOM 616 N N . LEU A 1 82 ? -6.008 -2.219 -7.783 1.00 87.00 82 LEU A N 1
ATOM 617 C CA . LEU A 1 82 ? -6.180 -1.120 -8.732 1.00 87.00 82 LEU A CA 1
ATOM 618 C C . LEU A 1 82 ? -4.824 -0.565 -9.180 1.00 87.00 82 LEU A C 1
ATOM 620 O O . LEU A 1 82 ? -4.598 -0.400 -10.376 1.00 87.00 82 LEU A O 1
ATOM 624 N N . VAL A 1 83 ? -3.894 -0.352 -8.246 1.00 83.62 83 VAL A N 1
ATOM 625 C CA . VAL A 1 83 ? -2.540 0.142 -8.540 1.00 83.62 83 VAL A CA 1
ATOM 626 C C . VAL A 1 83 ? -1.744 -0.872 -9.364 1.00 83.62 83 VAL A C 1
ATOM 628 O O . VAL A 1 83 ? -1.155 -0.510 -10.384 1.00 83.62 83 VAL A O 1
ATOM 631 N N . VAL A 1 84 ? -1.753 -2.147 -8.964 1.00 84.19 84 VAL A N 1
ATOM 632 C CA . VAL A 1 84 ? -1.067 -3.220 -9.703 1.00 84.19 84 VAL A CA 1
ATOM 633 C C . VAL A 1 84 ? -1.728 -3.445 -11.064 1.00 84.19 84 VAL A C 1
ATOM 635 O O . VAL A 1 84 ? -1.040 -3.527 -12.078 1.00 84.19 84 VAL A O 1
ATOM 638 N N . GLY A 1 85 ? -3.061 -3.474 -11.116 1.00 85.94 85 GLY A N 1
ATOM 639 C CA . GLY A 1 85 ? -3.810 -3.618 -12.361 1.00 85.94 85 GLY A CA 1
ATOM 640 C C . GLY A 1 85 ? -3.550 -2.471 -13.336 1.00 85.94 85 GLY A C 1
ATOM 641 O O . GLY A 1 85 ? -3.347 -2.713 -14.521 1.00 85.94 85 GLY A O 1
ATOM 642 N N . ALA A 1 86 ? -3.480 -1.229 -12.854 1.00 81.62 86 ALA A N 1
ATOM 643 C CA . ALA A 1 86 ? -3.137 -0.074 -13.678 1.00 81.62 86 ALA A CA 1
ATOM 644 C C . ALA A 1 86 ? -1.698 -0.148 -14.211 1.00 81.62 86 ALA A C 1
ATOM 646 O O . ALA A 1 86 ? -1.467 0.185 -15.374 1.00 81.62 86 ALA A O 1
ATOM 647 N N . ALA A 1 87 ? -0.744 -0.615 -13.397 1.00 80.44 87 ALA A N 1
ATOM 648 C CA . ALA A 1 87 ? 0.639 -0.809 -13.829 1.00 80.44 87 ALA A CA 1
ATOM 649 C C . ALA A 1 87 ? 0.732 -1.805 -14.998 1.00 80.44 87 ALA A C 1
ATOM 651 O O . ALA A 1 87 ? 1.352 -1.499 -16.015 1.00 80.44 87 ALA A O 1
ATOM 652 N N . VAL A 1 88 ? 0.038 -2.939 -14.898 1.00 81.81 88 VAL A N 1
ATOM 653 C CA . VAL A 1 88 ? 0.061 -3.980 -15.935 1.00 81.81 88 VAL A CA 1
ATOM 654 C C . VAL A 1 88 ? -0.766 -3.576 -17.163 1.00 81.81 88 VAL A C 1
ATOM 656 O O . VAL A 1 88 ? -0.284 -3.674 -18.283 1.00 81.81 88 VAL A O 1
ATOM 659 N N . LEU A 1 89 ? -1.992 -3.066 -16.999 1.00 80.81 89 LEU A N 1
ATOM 660 C CA . LEU A 1 89 ? -2.901 -2.803 -18.129 1.00 80.81 89 LEU A CA 1
ATOM 661 C C . LEU A 1 89 ? -2.525 -1.571 -18.959 1.00 80.81 89 LEU A C 1
ATOM 663 O O . LEU A 1 89 ? -2.688 -1.574 -20.176 1.00 80.81 89 LEU A O 1
ATOM 667 N N . ILE A 1 90 ? -2.074 -0.492 -18.312 1.00 74.81 90 ILE A N 1
ATOM 668 C CA . ILE A 1 90 ? -1.761 0.773 -18.999 1.00 74.81 90 ILE A CA 1
ATOM 669 C C . ILE A 1 90 ? -0.313 0.762 -19.474 1.00 74.81 90 ILE A C 1
ATOM 671 O O . ILE A 1 90 ? 0.025 1.323 -20.524 1.00 74.81 90 ILE A O 1
ATOM 675 N N . PHE A 1 91 ? 0.563 0.148 -18.680 1.00 71.00 91 PHE A N 1
ATOM 676 C CA . PHE A 1 91 ? 1.987 0.254 -18.893 1.00 71.00 91 PHE A CA 1
ATOM 677 C C . PHE A 1 91 ? 2.668 -1.057 -19.288 1.00 71.00 91 PHE A C 1
ATOM 679 O O . PHE A 1 91 ? 3.772 -0.963 -19.814 1.00 71.00 91 PHE A O 1
ATOM 686 N N . ASP A 1 92 ? 2.005 -2.211 -19.214 1.00 68.75 92 ASP A N 1
ATOM 687 C CA . ASP A 1 92 ? 2.559 -3.503 -19.655 1.00 68.75 92 ASP A CA 1
ATOM 688 C C . ASP A 1 92 ? 3.944 -3.770 -19.029 1.00 68.75 92 ASP A C 1
ATOM 690 O O . ASP A 1 92 ? 4.890 -4.190 -19.696 1.00 68.75 92 ASP A O 1
ATOM 694 N N . VAL A 1 93 ? 4.073 -3.385 -17.750 1.00 63.84 93 VAL A N 1
ATOM 695 C CA . VAL A 1 93 ? 5.260 -3.557 -16.894 1.00 63.84 93 VAL A CA 1
ATOM 696 C C . VAL A 1 93 ? 5.021 -4.700 -15.924 1.00 63.84 93 VAL A C 1
ATOM 698 O O . VAL A 1 93 ? 3.907 -4.752 -15.356 1.00 63.84 93 VAL A O 1
#